Protein AF-A0A7J3XCX8-F1 (afdb_monomer_lite)

Secondary structure (DSSP, 8-state):
-----S-----PPPHHHHHHHHHHHHHHT--HHHHHHHHHHHHHHHHHHHT----SHHHHHHHHHHHHHHHHHHS---

Sequence (78 aa):
MLEVERYGIHVRVKPEVEELVRLVANHLGYLPYTTRNAAILYGLATILLARRVPDTDAEFLELLEKVRALARQAKLGS

Foldseek 3Di:
DDPPPDDPPVDDDDVLVLVLLVLVCVLVVHDSVVSVVVVVVVVVVVCVVVVDDDPDPVSVVVVSVVSVVVSVVSDDPD

Radius of gyration: 14.59 Å; chains: 1; bounding box: 35×35×29 Å

pLDDT: mean 83.45, std 17.39, range [35.94, 96.38]

Structure (mmCIF, N/CA/C/O backbone):
data_AF-A0A7J3XCX8-F1
#
_entry.id   AF-A0A7J3XCX8-F1
#
loop_
_atom_site.group_PDB
_atom_site.id
_atom_site.type_symbol
_atom_site.label_atom_id
_atom_site.label_alt_id
_atom_site.label_comp_id
_atom_site.label_asym_id
_atom_site.label_entity_id
_atom_site.label_seq_id
_atom_site.pdbx_PDB_ins_code
_atom_site.Cartn_x
_atom_site.Cartn_y
_atom_site.Cartn_z
_atom_site.occupancy
_atom_site.B_iso_or_equiv
_atom_site.auth_seq_id
_atom_site.auth_comp_id
_atom_site.auth_asym_id
_atom_site.auth_atom_id
_atom_site.pdbx_PDB_model_num
ATOM 1 N N . MET A 1 1 ? 17.251 -17.344 -13.744 1.00 39.66 1 MET A N 1
ATOM 2 C CA . MET A 1 1 ? 16.754 -17.820 -12.440 1.00 39.66 1 MET A CA 1
ATOM 3 C C . MET A 1 1 ? 17.721 -17.265 -11.412 1.00 39.66 1 MET A C 1
ATOM 5 O O . MET A 1 1 ? 18.834 -17.757 -11.335 1.00 39.66 1 MET A O 1
ATOM 9 N N . LEU A 1 2 ? 17.393 -16.121 -10.806 1.00 46.03 2 LEU A N 1
ATOM 10 C CA . LEU A 1 2 ? 18.286 -15.476 -9.843 1.00 46.03 2 LEU A CA 1
ATOM 11 C C . LEU A 1 2 ? 18.129 -16.199 -8.506 1.00 46.03 2 LEU A C 1
ATOM 13 O O . LEU A 1 2 ? 17.029 -16.244 -7.958 1.00 46.03 2 LEU A O 1
ATOM 17 N N . GLU A 1 3 ? 19.218 -16.801 -8.038 1.00 43.75 3 GLU A N 1
ATOM 18 C CA . GLU A 1 3 ? 19.351 -17.370 -6.701 1.00 43.75 3 GLU A CA 1
ATOM 19 C C . GLU A 1 3 ? 19.153 -16.256 -5.667 1.00 43.75 3 GLU A C 1
ATOM 21 O O . GLU A 1 3 ? 20.058 -15.483 -5.362 1.00 43.75 3 GLU A O 1
ATOM 26 N N . VAL A 1 4 ? 17.939 -16.155 -5.126 1.00 53.47 4 VAL A N 1
ATOM 27 C CA . VAL A 1 4 ? 17.638 -15.336 -3.945 1.00 53.47 4 VAL A CA 1
ATOM 28 C C . VAL A 1 4 ? 18.082 -16.123 -2.708 1.00 53.47 4 VAL A C 1
ATOM 30 O O . VAL A 1 4 ? 17.283 -16.469 -1.841 1.00 53.47 4 VAL A O 1
ATOM 33 N N . GLU A 1 5 ? 19.355 -16.510 -2.652 1.00 48.53 5 GLU A N 1
ATOM 34 C CA . GLU A 1 5 ? 19.896 -17.211 -1.495 1.00 48.53 5 GLU A CA 1
ATOM 35 C C . GLU A 1 5 ? 20.372 -16.218 -0.423 1.00 48.53 5 GLU A C 1
ATOM 37 O O . GLU A 1 5 ? 21.264 -15.397 -0.620 1.00 48.53 5 GLU A O 1
ATOM 42 N N . ARG A 1 6 ? 19.784 -16.379 0.770 1.00 42.91 6 ARG A N 1
ATOM 43 C CA . ARG A 1 6 ? 20.450 -16.247 2.080 1.00 42.91 6 ARG A CA 1
ATOM 44 C C . ARG A 1 6 ? 20.944 -14.879 2.548 1.00 42.91 6 ARG A C 1
ATOM 46 O O . ARG A 1 6 ? 21.731 -14.821 3.488 1.00 42.91 6 ARG A O 1
ATOM 53 N N . TYR A 1 7 ? 20.386 -13.787 2.051 1.00 44.38 7 TYR A N 1
ATOM 54 C CA . TYR A 1 7 ? 20.392 -12.544 2.818 1.00 44.38 7 TYR A CA 1
ATOM 55 C C . TYR A 1 7 ? 18.955 -12.154 3.102 1.00 44.38 7 TYR A C 1
ATOM 57 O O . TYR A 1 7 ? 18.200 -11.804 2.199 1.00 44.38 7 TYR A O 1
ATOM 65 N N . GLY A 1 8 ? 18.571 -12.222 4.377 1.00 46.00 8 GLY A N 1
ATOM 66 C CA . GLY A 1 8 ? 17.426 -11.480 4.881 1.00 46.00 8 GLY A CA 1
ATOM 67 C C . GLY A 1 8 ? 17.737 -9.999 4.726 1.00 46.00 8 GLY A C 1
ATOM 68 O O . GLY A 1 8 ? 18.128 -9.341 5.685 1.00 46.00 8 GLY A O 1
ATOM 69 N N . ILE A 1 9 ? 17.654 -9.485 3.498 1.00 54.97 9 ILE A N 1
ATOM 70 C CA . ILE A 1 9 ? 17.750 -8.061 3.240 1.00 54.97 9 ILE A CA 1
ATOM 71 C C . ILE A 1 9 ? 16.573 -7.481 4.008 1.00 54.97 9 ILE A C 1
ATOM 73 O O . ILE A 1 9 ? 15.413 -7.697 3.654 1.00 54.97 9 ILE A O 1
ATOM 77 N N . HIS A 1 10 ? 16.873 -6.803 5.114 1.00 57.41 10 HIS A N 1
ATOM 78 C CA . HIS A 1 10 ? 15.888 -6.059 5.877 1.00 57.41 10 HIS A CA 1
ATOM 79 C C . HIS A 1 10 ? 15.468 -4.850 5.040 1.00 57.41 10 HIS A C 1
ATOM 81 O O . HIS A 1 10 ? 15.898 -3.722 5.280 1.00 57.41 10 HIS A O 1
ATOM 87 N N . VAL A 1 11 ? 14.652 -5.098 4.016 1.00 68.75 11 VAL A N 1
ATOM 88 C CA . VAL A 1 11 ? 14.056 -4.052 3.200 1.00 68.75 11 VAL A CA 1
ATOM 89 C C . VAL A 1 11 ? 13.028 -3.364 4.078 1.00 68.75 11 VAL A C 1
ATOM 91 O O . VAL A 1 11 ? 11.989 -3.924 4.430 1.00 68.75 11 VAL A O 1
ATOM 94 N N . ARG A 1 12 ? 13.358 -2.143 4.489 1.00 80.81 12 ARG A N 1
ATOM 95 C CA . ARG A 1 12 ? 12.407 -1.280 5.174 1.00 80.81 12 ARG A CA 1
ATOM 96 C C . ARG A 1 12 ? 11.468 -0.695 4.135 1.00 80.81 12 ARG A C 1
ATOM 98 O O . ARG A 1 12 ? 11.891 -0.279 3.058 1.00 80.81 12 ARG A O 1
ATOM 105 N N . VAL A 1 13 ? 10.194 -0.642 4.492 1.00 85.12 13 VAL A N 1
ATOM 106 C CA . VAL A 1 13 ? 9.220 0.158 3.760 1.00 85.12 13 VAL A CA 1
ATOM 107 C C . VAL A 1 13 ? 9.69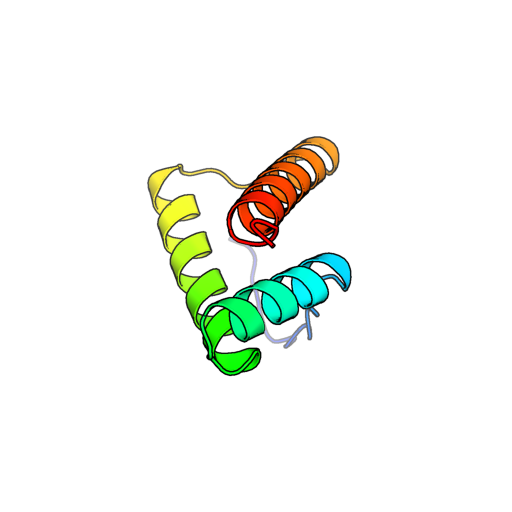9 1.611 3.777 1.00 85.12 13 VAL A C 1
ATOM 109 O O . VAL A 1 13 ? 10.216 2.088 4.793 1.00 85.12 13 VAL A O 1
ATOM 112 N N . LYS A 1 14 ? 9.569 2.306 2.643 1.00 88.19 14 LYS A N 1
ATOM 113 C CA . LYS A 1 14 ? 9.977 3.708 2.549 1.00 88.19 14 LYS A CA 1
ATOM 114 C C . LYS A 1 14 ? 9.190 4.562 3.568 1.00 88.19 14 LYS A C 1
ATOM 116 O O . LYS A 1 14 ? 8.000 4.290 3.770 1.00 88.19 14 LYS A O 1
ATOM 121 N N . PRO A 1 15 ? 9.805 5.571 4.218 1.00 91.31 15 PRO A N 1
ATOM 122 C CA . PRO A 1 15 ? 9.160 6.361 5.275 1.00 91.31 15 PRO A CA 1
ATOM 123 C C . PRO A 1 15 ? 7.792 6.952 4.899 1.00 91.31 15 PRO A C 1
ATOM 125 O O . PRO A 1 15 ? 6.880 6.982 5.722 1.00 91.31 15 PRO A O 1
ATOM 128 N N . GLU A 1 16 ? 7.624 7.372 3.651 1.00 90.12 16 GLU A N 1
ATOM 129 C CA . GLU A 1 16 ? 6.379 7.910 3.110 1.00 90.12 16 GLU A CA 1
ATOM 130 C C . GLU A 1 16 ? 5.245 6.875 3.049 1.00 90.12 16 GLU A C 1
ATOM 132 O O . GLU A 1 16 ? 4.081 7.202 3.277 1.00 90.12 16 GLU A O 1
ATOM 137 N N . VAL A 1 17 ? 5.574 5.609 2.789 1.00 91.69 17 VAL A N 1
ATOM 138 C CA . VAL A 1 17 ? 4.597 4.515 2.773 1.00 91.69 17 VAL A CA 1
ATOM 139 C C . VAL A 1 17 ? 4.235 4.123 4.208 1.00 91.69 17 VAL A C 1
ATOM 141 O O . VAL A 1 17 ? 3.072 3.858 4.500 1.00 91.69 17 VAL A O 1
ATOM 144 N N . GLU A 1 18 ? 5.195 4.163 5.135 1.00 93.12 18 GLU A N 1
ATOM 145 C CA . GLU A 1 18 ? 4.935 3.987 6.571 1.00 93.12 18 GLU A CA 1
ATOM 146 C C . GLU A 1 18 ? 3.973 5.040 7.132 1.00 93.12 18 GLU A C 1
ATOM 148 O O . GLU A 1 18 ? 3.087 4.732 7.932 1.00 93.12 18 GLU A O 1
ATOM 153 N N . GLU A 1 19 ? 4.125 6.294 6.710 1.00 93.00 19 GLU A N 1
ATOM 154 C CA . GLU A 1 19 ? 3.211 7.368 7.085 1.00 93.00 19 GLU A CA 1
ATOM 155 C C . GLU A 1 19 ? 1.791 7.105 6.577 1.00 93.00 19 GLU A C 1
ATOM 157 O O . GLU A 1 19 ? 0.840 7.185 7.357 1.00 93.00 19 GLU A O 1
ATOM 162 N N . LEU A 1 20 ? 1.646 6.707 5.311 1.00 93.12 20 LEU A N 1
ATOM 163 C CA . LEU A 1 20 ? 0.352 6.327 4.742 1.00 93.12 20 LEU A CA 1
ATOM 164 C C . LEU A 1 20 ? -0.293 5.168 5.497 1.00 93.12 20 LEU A C 1
ATOM 166 O O . LEU A 1 20 ? -1.475 5.237 5.830 1.00 93.12 20 LEU A O 1
ATOM 170 N N . VAL A 1 21 ? 0.482 4.136 5.830 1.00 94.44 21 VAL A N 1
ATOM 171 C CA . VAL A 1 21 ? -0.012 3.008 6.624 1.00 94.44 21 VAL A CA 1
ATOM 172 C C . VAL A 1 21 ? -0.529 3.484 7.979 1.00 94.44 21 VAL A C 1
ATOM 174 O O . VAL A 1 21 ? -1.622 3.085 8.374 1.00 94.44 21 VAL A O 1
ATOM 177 N N . ARG A 1 22 ? 0.197 4.366 8.681 1.00 93.75 22 ARG A N 1
ATOM 178 C CA . ARG A 1 22 ? -0.275 4.943 9.953 1.00 93.75 22 ARG A CA 1
ATOM 179 C C . ARG A 1 22 ? -1.563 5.746 9.777 1.00 93.75 22 ARG A C 1
ATOM 181 O O . ARG A 1 22 ? -2.464 5.632 10.602 1.00 93.75 22 ARG A O 1
ATOM 188 N N . LEU A 1 23 ? -1.671 6.540 8.712 1.00 92.38 23 LEU A N 1
ATOM 189 C CA . LEU A 1 23 ? -2.866 7.339 8.432 1.00 92.38 23 LEU A CA 1
ATOM 190 C C . LEU A 1 23 ? -4.099 6.465 8.189 1.00 92.38 23 LEU A C 1
ATOM 192 O O . LEU A 1 23 ? -5.151 6.745 8.765 1.00 92.38 23 LEU A O 1
ATOM 196 N N . VAL A 1 24 ? -3.955 5.416 7.377 1.00 92.12 24 VAL A N 1
ATOM 197 C CA . VAL A 1 24 ? -5.027 4.460 7.068 1.00 92.12 24 VAL A CA 1
ATOM 198 C C . VAL A 1 24 ? -5.396 3.642 8.304 1.00 92.12 24 VAL A C 1
ATOM 200 O O . VAL A 1 24 ? -6.576 3.515 8.615 1.00 92.12 24 VAL A O 1
ATOM 203 N N . ALA A 1 25 ? -4.405 3.154 9.054 1.00 93.81 25 ALA A N 1
ATOM 204 C CA . ALA A 1 25 ? -4.620 2.400 10.287 1.00 93.81 25 ALA A CA 1
ATOM 205 C C . ALA A 1 25 ? -5.444 3.206 11.302 1.00 93.81 25 ALA A C 1
ATOM 207 O O . ALA A 1 25 ? -6.459 2.725 11.800 1.00 93.81 25 ALA A O 1
ATOM 208 N N . ASN A 1 26 ? -5.063 4.469 11.524 1.00 92.31 26 ASN A N 1
ATOM 209 C CA . ASN A 1 26 ? -5.780 5.375 12.419 1.00 92.31 26 ASN A CA 1
ATOM 210 C C . ASN A 1 26 ? -7.211 5.658 11.943 1.00 92.31 26 ASN A C 1
ATOM 212 O O . ASN A 1 26 ? -8.109 5.768 12.768 1.00 92.31 26 ASN A O 1
ATOM 216 N N . HIS A 1 27 ? -7.427 5.795 10.632 1.00 88.88 27 HIS A N 1
ATOM 217 C CA . HIS A 1 27 ? -8.758 6.044 10.076 1.00 88.88 27 HIS A CA 1
ATOM 218 C C . HIS A 1 27 ? -9.691 4.835 10.234 1.00 88.88 27 HIS A C 1
ATOM 220 O O . HIS A 1 27 ? -10.856 5.002 10.574 1.00 88.88 27 HIS A O 1
ATOM 226 N N . LEU A 1 28 ? -9.171 3.624 10.027 1.00 91.25 28 LEU A N 1
ATOM 227 C CA . LEU A 1 28 ? -9.951 2.387 10.098 1.00 91.25 28 LEU A CA 1
ATOM 228 C C . LEU A 1 28 ? -10.036 1.786 11.513 1.00 91.25 28 LEU A C 1
ATOM 230 O O . LEU A 1 28 ? -10.710 0.779 11.703 1.00 91.25 28 LEU A O 1
ATOM 234 N N . GLY A 1 29 ? -9.348 2.366 12.502 1.00 93.88 29 GLY A N 1
ATOM 235 C CA . GLY A 1 29 ? -9.317 1.843 13.872 1.00 93.88 29 GLY A CA 1
ATOM 236 C C . GLY A 1 29 ? -8.488 0.563 14.037 1.00 93.88 29 GLY A C 1
ATOM 237 O O . GLY A 1 29 ? -8.724 -0.208 14.965 1.00 93.88 29 GLY A O 1
ATOM 238 N N . TYR A 1 30 ? -7.514 0.324 13.154 1.00 96.38 30 TYR A N 1
ATOM 239 C CA . TYR A 1 30 ? -6.627 -0.840 13.207 1.00 96.38 30 TYR A CA 1
ATOM 240 C C . TYR A 1 30 ? -5.217 -0.478 13.672 1.00 96.38 30 TYR A C 1
ATOM 242 O O . TYR A 1 30 ? -4.777 0.668 13.620 1.00 96.38 30 TYR A O 1
ATOM 250 N N . LEU A 1 31 ? -4.456 -1.496 14.078 1.00 96.19 31 LEU A N 1
ATOM 251 C CA . LEU A 1 31 ? -3.044 -1.330 14.410 1.00 96.19 31 LEU A CA 1
ATOM 252 C C . LEU A 1 31 ? -2.199 -1.146 13.132 1.00 96.19 31 LEU A C 1
ATOM 254 O O . LEU A 1 31 ? -2.468 -1.807 12.117 1.00 96.19 31 LEU A O 1
ATOM 258 N N . PRO A 1 32 ? -1.136 -0.312 13.158 1.00 93.38 32 PRO A N 1
ATOM 259 C CA . PRO A 1 32 ? -0.312 -0.049 11.977 1.00 93.38 32 PRO A CA 1
ATOM 260 C C . PRO A 1 32 ? 0.285 -1.306 11.336 1.00 93.38 32 PRO A C 1
ATOM 262 O O . PRO A 1 32 ? 0.272 -1.435 10.117 1.00 93.38 32 PRO A O 1
ATOM 265 N N . TYR A 1 33 ? 0.753 -2.271 12.135 1.00 92.56 33 TYR A N 1
ATOM 266 C CA . TYR A 1 33 ? 1.332 -3.513 11.607 1.00 92.56 33 TYR A CA 1
ATOM 267 C C . TYR A 1 33 ? 0.288 -4.413 10.926 1.00 92.56 33 TYR A C 1
ATOM 269 O O . TYR A 1 33 ? 0.589 -5.048 9.920 1.00 92.56 33 TYR A O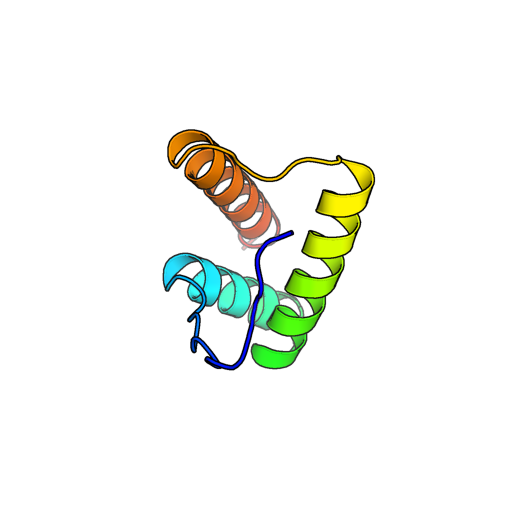 1
ATOM 277 N N . THR A 1 34 ? -0.949 -4.439 11.437 1.00 94.94 34 THR A N 1
ATOM 278 C CA . THR A 1 34 ? -2.052 -5.206 10.833 1.00 94.94 34 THR A CA 1
ATOM 279 C C . THR A 1 34 ? -2.416 -4.600 9.482 1.00 94.94 34 THR A C 1
ATOM 281 O O . THR A 1 34 ? -2.474 -5.303 8.476 1.00 94.94 34 THR A O 1
ATOM 284 N N . THR A 1 35 ? -2.556 -3.273 9.451 1.00 94.69 35 THR A N 1
ATOM 285 C CA . THR A 1 35 ? -2.837 -2.509 8.229 1.00 94.69 35 THR A CA 1
ATOM 286 C C . THR A 1 35 ? -1.724 -2.679 7.198 1.00 94.69 35 THR A C 1
ATOM 288 O O . THR A 1 35 ? -2.012 -2.900 6.026 1.00 94.69 35 THR A O 1
ATOM 291 N N . ARG A 1 36 ? -0.452 -2.652 7.625 1.00 93.94 36 ARG A N 1
ATOM 292 C CA . ARG A 1 36 ? 0.699 -2.896 6.745 1.00 93.94 36 ARG A CA 1
ATOM 293 C C . ARG A 1 36 ? 0.616 -4.266 6.081 1.00 93.94 36 ARG A C 1
ATOM 295 O O . ARG A 1 36 ? 0.729 -4.359 4.863 1.00 93.94 36 ARG A O 1
ATOM 302 N N . ASN A 1 37 ? 0.421 -5.315 6.877 1.00 93.19 37 ASN A N 1
ATOM 303 C CA . ASN A 1 37 ? 0.387 -6.683 6.371 1.00 93.19 37 ASN A CA 1
ATOM 304 C C . ASN A 1 37 ? -0.776 -6.876 5.391 1.00 93.19 37 ASN A C 1
ATOM 306 O O . ASN A 1 37 ? -0.580 -7.438 4.316 1.00 93.19 37 ASN A O 1
ATOM 310 N N . ALA A 1 38 ? -1.958 -6.344 5.714 1.00 95.00 38 ALA A N 1
ATOM 311 C CA . ALA A 1 38 ? -3.104 -6.366 4.812 1.00 95.00 38 ALA A CA 1
A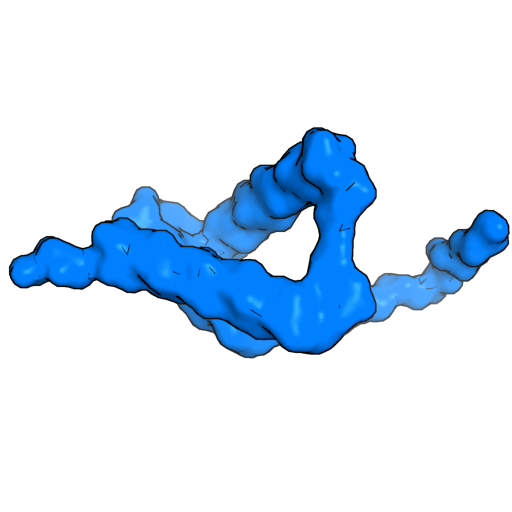TOM 312 C C . ALA A 1 38 ? -2.825 -5.601 3.505 1.00 95.00 38 ALA A C 1
ATOM 314 O O . ALA A 1 38 ? -3.080 -6.125 2.424 1.00 95.00 38 ALA A O 1
ATOM 315 N N . ALA A 1 39 ? -2.239 -4.401 3.583 1.00 93.81 39 ALA A N 1
ATOM 316 C CA . ALA A 1 39 ? -1.884 -3.605 2.410 1.00 93.81 39 ALA A CA 1
ATOM 317 C C . ALA A 1 39 ? -0.881 -4.325 1.494 1.00 93.81 39 ALA A C 1
ATOM 319 O O . ALA A 1 39 ? -1.035 -4.284 0.276 1.00 93.81 39 ALA A O 1
ATOM 320 N N . ILE A 1 40 ? 0.105 -5.030 2.064 1.00 92.44 40 ILE A N 1
ATOM 321 C CA . ILE A 1 40 ? 1.042 -5.860 1.295 1.00 92.44 40 ILE A CA 1
ATOM 322 C C . ILE A 1 40 ? 0.287 -6.971 0.559 1.00 92.44 40 ILE A C 1
ATOM 324 O O . ILE A 1 40 ? 0.496 -7.148 -0.637 1.00 92.44 40 ILE A O 1
ATOM 328 N N . LEU A 1 41 ? -0.620 -7.686 1.231 1.00 94.88 41 LEU A N 1
ATOM 329 C CA . LEU A 1 41 ? -1.402 -8.753 0.598 1.00 94.88 41 LEU A CA 1
ATOM 330 C C . LEU A 1 41 ? -2.304 -8.223 -0.528 1.00 94.88 41 LEU A C 1
ATOM 332 O O . LEU A 1 41 ? -2.313 -8.794 -1.619 1.00 94.88 41 LEU A O 1
ATOM 336 N N . TYR A 1 42 ? -3.006 -7.108 -0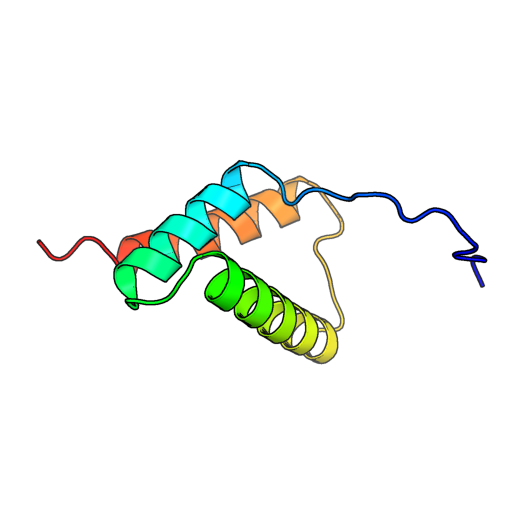.306 1.00 93.62 42 TYR A N 1
ATOM 337 C CA . TYR A 1 42 ? -3.816 -6.461 -1.345 1.00 93.62 42 TYR A CA 1
ATOM 338 C C . TYR A 1 42 ? -2.966 -5.974 -2.523 1.00 93.62 42 TYR A C 1
ATOM 340 O O . TYR A 1 42 ? -3.352 -6.145 -3.682 1.00 93.62 42 TYR A O 1
ATOM 348 N N . GLY A 1 43 ? -1.791 -5.407 -2.241 1.00 91.38 43 GLY A N 1
ATOM 349 C CA . GLY A 1 43 ? -0.832 -4.986 -3.257 1.00 91.38 43 GLY A CA 1
ATOM 350 C C . GLY A 1 43 ? -0.334 -6.159 -4.099 1.00 91.38 43 GLY A C 1
ATOM 351 O O . GLY A 1 43 ? -0.380 -6.087 -5.323 1.00 91.38 43 GLY A O 1
ATOM 352 N N . LEU A 1 44 ? 0.064 -7.265 -3.463 1.00 93.12 44 LEU A N 1
ATOM 353 C CA . LEU A 1 44 ? 0.503 -8.483 -4.152 1.00 93.12 44 LEU A CA 1
ATOM 354 C C . LEU A 1 44 ? -0.601 -9.067 -5.041 1.00 93.12 44 LEU A C 1
ATOM 356 O O . LEU A 1 44 ? -0.339 -9.386 -6.199 1.00 93.12 44 LEU A O 1
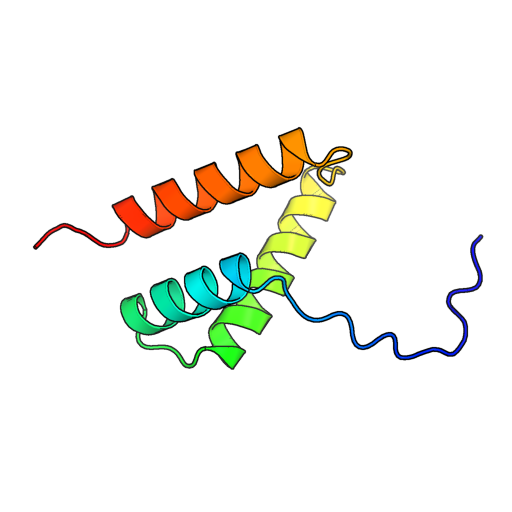ATOM 360 N N . ALA A 1 45 ? -1.837 -9.156 -4.542 1.00 94.12 45 ALA A N 1
ATOM 361 C CA . ALA A 1 45 ? -2.974 -9.609 -5.343 1.00 94.12 45 ALA A CA 1
ATOM 362 C C . ALA A 1 45 ? -3.204 -8.704 -6.567 1.00 94.12 45 ALA A C 1
ATOM 364 O O . ALA A 1 45 ? -3.376 -9.196 -7.681 1.00 94.12 45 ALA A O 1
ATOM 365 N N . THR A 1 46 ? -3.132 -7.384 -6.379 1.00 91.94 46 THR A N 1
ATOM 366 C CA . THR A 1 46 ? -3.280 -6.401 -7.464 1.00 91.94 46 THR A CA 1
ATOM 367 C C . THR A 1 46 ? -2.168 -6.534 -8.501 1.00 91.94 46 THR A C 1
ATOM 369 O O . THR A 1 46 ? -2.452 -6.545 -9.694 1.00 91.94 46 THR A O 1
ATOM 372 N N . ILE A 1 47 ? -0.913 -6.689 -8.069 1.00 92.75 47 ILE A N 1
ATOM 373 C CA . ILE A 1 47 ? 0.242 -6.877 -8.958 1.00 92.75 47 ILE A CA 1
ATOM 374 C C . ILE A 1 47 ? 0.091 -8.160 -9.777 1.00 92.75 47 ILE A C 1
ATOM 376 O O . ILE A 1 47 ? 0.333 -8.141 -10.982 1.00 92.75 47 ILE A O 1
ATOM 380 N N . LEU A 1 48 ? -0.335 -9.265 -9.157 1.00 90.75 48 LEU A N 1
ATOM 381 C CA . LEU A 1 48 ? -0.558 -10.532 -9.859 1.00 90.75 48 LEU A CA 1
ATOM 382 C C . LEU A 1 48 ? -1.649 -10.408 -10.929 1.00 90.75 48 LEU A C 1
ATOM 384 O O . LEU A 1 48 ? -1.484 -10.925 -12.035 1.00 90.75 48 LEU A O 1
ATOM 388 N N . LEU A 1 49 ? -2.736 -9.698 -10.620 1.00 91.12 49 LEU A N 1
ATOM 389 C CA . LEU A 1 49 ? -3.830 -9.452 -11.561 1.00 91.12 49 LEU A CA 1
ATOM 390 C C . LEU A 1 49 ? -3.419 -8.499 -12.692 1.00 91.12 49 LEU A C 1
ATOM 392 O O . LEU A 1 49 ? -3.717 -8.764 -13.854 1.00 91.12 49 LEU A O 1
ATOM 396 N N . ALA A 1 50 ? -2.705 -7.421 -12.367 1.00 90.38 50 ALA A N 1
ATOM 397 C CA . ALA A 1 50 ? -2.232 -6.431 -13.333 1.00 90.38 50 AL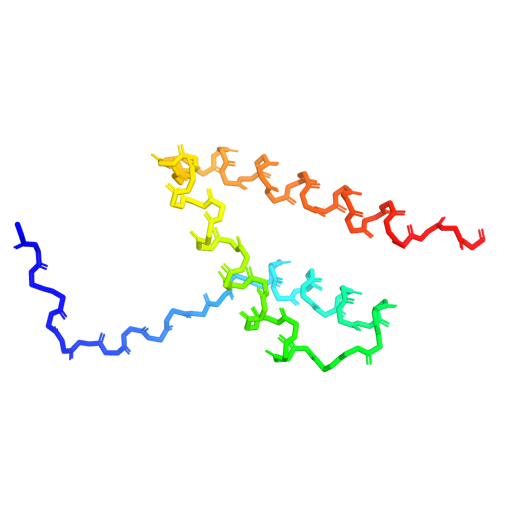A A CA 1
ATOM 398 C C . ALA A 1 50 ? -1.017 -6.909 -14.147 1.00 90.38 50 ALA A C 1
ATOM 400 O O . ALA A 1 50 ? -0.705 -6.321 -15.180 1.00 90.38 50 ALA A O 1
ATOM 401 N N . ARG A 1 51 ? -0.322 -7.954 -13.673 1.00 92.50 51 ARG A N 1
ATOM 402 C CA . ARG A 1 51 ? 0.955 -8.467 -14.200 1.00 92.50 51 ARG A CA 1
ATOM 403 C C . ARG A 1 51 ? 2.018 -7.379 -14.362 1.00 92.50 51 ARG A C 1
ATOM 405 O O . ARG A 1 51 ? 2.801 -7.410 -15.308 1.00 92.50 51 ARG A O 1
ATOM 412 N N . ARG A 1 52 ? 2.027 -6.405 -13.450 1.00 90.44 52 ARG A N 1
ATOM 413 C CA . ARG A 1 52 ? 2.897 -5.233 -13.535 1.00 90.44 52 ARG A CA 1
ATOM 414 C C . ARG A 1 52 ? 3.212 -4.659 -12.160 1.00 90.44 52 ARG A C 1
ATOM 416 O O . ARG A 1 52 ? 2.347 -4.596 -11.288 1.00 90.44 52 ARG A O 1
ATOM 423 N N . VAL A 1 53 ? 4.447 -4.197 -12.014 1.00 92.62 53 VAL A N 1
ATOM 424 C CA . VAL A 1 53 ? 4.895 -3.279 -10.962 1.00 92.62 53 VAL A CA 1
ATOM 425 C C . VAL A 1 53 ? 5.373 -1.983 -11.627 1.00 92.62 53 VAL A C 1
ATOM 427 O O . VAL A 1 53 ? 5.617 -1.997 -12.831 1.00 92.62 53 VAL A O 1
ATOM 430 N N . PRO A 1 54 ? 5.478 -0.860 -10.899 1.00 91.44 54 PRO A N 1
ATOM 431 C CA . PRO A 1 54 ? 6.138 0.328 -11.430 1.00 91.44 54 PRO A CA 1
ATOM 432 C C . PRO A 1 54 ? 7.576 0.007 -11.851 1.00 91.44 54 PRO A C 1
ATOM 434 O O . PRO A 1 54 ? 8.358 -0.469 -11.026 1.00 91.44 54 PRO A O 1
ATOM 437 N N . ASP A 1 55 ? 7.917 0.273 -13.111 1.00 93.00 55 ASP A N 1
ATOM 438 C CA . ASP A 1 55 ? 9.243 -0.034 -13.670 1.00 93.00 55 ASP A CA 1
ATOM 439 C C . ASP A 1 55 ? 10.226 1.138 -13.506 1.00 93.00 55 ASP A C 1
ATOM 441 O O . ASP A 1 55 ? 11.437 0.988 -13.669 1.00 93.00 55 ASP A O 1
ATOM 445 N N . THR A 1 56 ? 9.706 2.323 -13.175 1.00 94.06 56 THR A N 1
ATOM 446 C CA . THR A 1 56 ? 10.485 3.550 -12.991 1.00 94.06 56 THR A CA 1
ATOM 447 C C . THR A 1 56 ? 10.095 4.275 -11.707 1.00 94.06 56 THR A C 1
ATOM 449 O O . THR A 1 56 ? 8.978 4.137 -11.202 1.00 94.06 56 THR A O 1
ATOM 452 N N . ASP A 1 57 ? 10.998 5.121 -11.208 1.00 92.50 57 ASP A N 1
ATOM 453 C CA . ASP A 1 57 ? 10.718 5.992 -10.061 1.00 92.50 57 ASP A CA 1
ATOM 454 C C . ASP A 1 57 ? 9.527 6.923 -10.325 1.00 92.50 57 ASP A C 1
ATOM 456 O O . ASP A 1 57 ? 8.730 7.172 -9.424 1.00 92.50 57 ASP A O 1
ATOM 460 N N . ALA A 1 58 ? 9.363 7.404 -11.562 1.00 94.19 58 ALA A N 1
ATOM 461 C CA . ALA A 1 58 ? 8.233 8.249 -11.941 1.00 94.19 58 ALA A CA 1
ATOM 462 C C . ALA A 1 58 ? 6.894 7.509 -11.787 1.00 94.19 58 ALA A C 1
ATOM 464 O O . ALA A 1 58 ? 5.963 8.042 -11.185 1.00 94.19 58 ALA A O 1
ATOM 465 N N . GLU A 1 59 ? 6.818 6.260 -12.254 1.00 93.69 59 GLU A N 1
ATOM 466 C CA . GLU A 1 59 ? 5.629 5.416 -12.085 1.00 93.69 59 GLU A CA 1
ATOM 467 C C . GLU A 1 59 ? 5.361 5.097 -10.609 1.00 93.69 59 GLU A C 1
ATOM 469 O O . GLU A 1 59 ? 4.208 5.083 -10.167 1.00 93.69 59 GLU A O 1
ATOM 474 N N . PHE A 1 60 ? 6.419 4.873 -9.824 1.00 93.06 60 PHE A N 1
ATOM 475 C CA . PHE A 1 60 ? 6.291 4.658 -8.386 1.00 93.06 60 PHE A CA 1
ATOM 476 C C . PHE A 1 60 ? 5.717 5.895 -7.686 1.00 93.06 60 PHE A C 1
ATOM 478 O O . PHE A 1 60 ? 4.790 5.776 -6.882 1.00 93.06 60 PHE A O 1
ATOM 485 N N . LEU A 1 61 ? 6.238 7.083 -8.004 1.00 94.44 61 LEU A N 1
ATOM 486 C CA . LEU A 1 61 ? 5.769 8.350 -7.447 1.00 94.44 61 LEU A CA 1
ATOM 487 C C . LEU A 1 61 ? 4.321 8.645 -7.851 1.00 94.44 61 LEU A C 1
ATOM 489 O O . LEU A 1 61 ? 3.537 9.093 -7.018 1.00 94.44 61 LEU A O 1
ATOM 493 N N . GLU A 1 62 ? 3.931 8.334 -9.088 1.00 94.56 62 GLU A N 1
ATOM 494 C CA . GLU A 1 62 ? 2.546 8.478 -9.539 1.00 94.56 62 GLU A CA 1
ATOM 495 C C . GLU A 1 62 ? 1.594 7.569 -8.745 1.00 94.56 62 GLU A C 1
ATOM 497 O O . GLU A 1 62 ? 0.537 8.011 -8.284 1.00 94.56 62 GLU A O 1
ATOM 502 N N . LEU A 1 63 ? 1.974 6.303 -8.532 1.00 93.00 63 LEU A N 1
ATOM 503 C CA . LEU A 1 63 ? 1.204 5.374 -7.705 1.00 93.00 63 LEU A CA 1
ATOM 504 C C . LEU A 1 63 ? 1.118 5.858 -6.251 1.00 93.00 63 LEU A C 1
ATOM 506 O O . LEU A 1 63 ? 0.042 5.828 -5.651 1.00 93.00 63 LEU A O 1
ATOM 510 N N . LEU A 1 64 ? 2.229 6.339 -5.692 1.00 93.19 64 LEU A N 1
ATOM 511 C CA . LEU A 1 64 ? 2.271 6.901 -4.346 1.00 93.19 64 LEU A CA 1
ATOM 512 C C . LEU A 1 64 ? 1.322 8.100 -4.208 1.00 93.19 64 LEU A C 1
ATOM 514 O O . LEU A 1 64 ? 0.563 8.161 -3.240 1.00 93.19 64 LEU A O 1
ATOM 518 N N . GLU A 1 65 ? 1.318 9.028 -5.167 1.00 94.19 65 GLU A N 1
ATOM 519 C CA . GLU A 1 65 ? 0.419 10.186 -5.150 1.00 94.19 65 GLU A CA 1
ATOM 520 C C . GLU A 1 65 ? -1.051 9.792 -5.306 1.00 94.19 65 GLU A C 1
ATOM 522 O O . GLU A 1 65 ? -1.908 10.357 -4.622 1.00 94.19 65 GLU A O 1
ATOM 527 N N . LYS A 1 66 ? -1.358 8.776 -6.122 1.00 91.62 66 LYS A N 1
ATOM 528 C CA . LYS A 1 66 ? -2.711 8.203 -6.211 1.00 91.62 66 LYS A CA 1
ATOM 529 C C . LYS A 1 66 ? -3.171 7.655 -4.862 1.00 91.62 66 LYS A C 1
ATOM 531 O O . LYS A 1 66 ? -4.266 7.984 -4.408 1.00 91.62 66 LYS A O 1
ATOM 536 N N . VAL A 1 67 ? -2.329 6.880 -4.175 1.00 90.94 67 VAL A N 1
ATOM 537 C CA . VAL A 1 67 ? -2.653 6.350 -2.840 1.00 90.94 67 VAL A CA 1
ATOM 538 C C . VAL A 1 67 ? -2.767 7.478 -1.809 1.00 90.94 67 VAL A C 1
ATOM 540 O O . VAL A 1 67 ? -3.697 7.463 -1.005 1.00 90.94 67 VAL A O 1
ATOM 543 N N . ARG A 1 68 ? -1.897 8.499 -1.853 1.00 90.81 68 ARG A N 1
ATOM 544 C CA . ARG A 1 68 ? -2.024 9.708 -1.015 1.00 90.81 68 ARG A CA 1
ATOM 545 C C . ARG A 1 68 ? -3.346 10.420 -1.266 1.00 90.81 68 ARG A C 1
ATOM 547 O O . ARG A 1 68 ? -3.996 10.822 -0.308 1.00 90.81 68 ARG A O 1
ATOM 554 N N . ALA A 1 69 ? -3.752 10.589 -2.522 1.00 89.44 69 ALA A N 1
ATOM 555 C CA . ALA A 1 69 ? -5.021 11.212 -2.878 1.00 89.44 69 ALA A CA 1
ATOM 556 C C . ALA A 1 69 ? -6.210 10.413 -2.330 1.00 89.44 69 ALA A C 1
ATOM 558 O O . ALA A 1 69 ? -7.065 11.002 -1.681 1.00 89.44 69 ALA A O 1
ATOM 559 N N . LEU A 1 70 ? -6.217 9.086 -2.485 1.00 87.44 70 LEU A N 1
ATOM 560 C CA . LEU A 1 70 ? -7.252 8.219 -1.911 1.00 87.44 70 LEU A CA 1
ATOM 561 C C . LEU A 1 70 ? -7.275 8.283 -0.380 1.00 87.44 70 LEU A C 1
ATOM 563 O O . LEU A 1 70 ? -8.338 8.428 0.211 1.00 87.44 70 LEU A O 1
ATOM 567 N N . ALA A 1 71 ? -6.116 8.250 0.281 1.00 83.75 71 ALA A N 1
ATOM 568 C CA . ALA A 1 71 ? -6.031 8.389 1.734 1.00 83.75 71 ALA A CA 1
ATOM 569 C C . ALA A 1 71 ? -6.506 9.775 2.212 1.00 83.75 71 ALA A C 1
ATOM 571 O O . ALA A 1 71 ? -7.146 9.879 3.256 1.00 83.75 71 ALA A O 1
ATOM 572 N N . ARG A 1 72 ? -6.224 10.834 1.438 1.00 83.75 72 ARG A N 1
ATOM 573 C CA . ARG A 1 72 ? -6.723 12.204 1.653 1.00 83.75 72 ARG A CA 1
ATOM 574 C C . ARG A 1 72 ? -8.204 12.373 1.335 1.00 83.75 72 ARG A C 1
ATOM 576 O O . ARG A 1 72 ? -8.755 13.352 1.798 1.00 83.75 72 ARG A O 1
ATOM 583 N N . GLN A 1 73 ? -8.801 11.500 0.529 1.00 79.62 73 GLN A N 1
ATOM 584 C CA . GLN A 1 73 ? -10.247 11.454 0.289 1.00 79.62 73 GLN A CA 1
ATOM 585 C C . GLN A 1 73 ? -10.960 10.616 1.360 1.00 79.62 73 GLN A C 1
ATOM 587 O O . GLN A 1 73 ? -12.091 10.917 1.721 1.00 79.62 73 GLN A O 1
ATOM 592 N N . ALA A 1 74 ? -10.300 9.570 1.871 1.00 72.62 74 ALA A N 1
ATOM 593 C CA . ALA A 1 74 ? -10.788 8.742 2.973 1.00 72.62 74 ALA A CA 1
ATOM 594 C C . ALA A 1 74 ? -10.700 9.474 4.328 1.00 72.62 74 ALA A C 1
ATOM 596 O O . ALA A 1 74 ? -11.546 9.284 5.196 1.00 72.62 74 ALA A O 1
ATOM 597 N N . LYS A 1 75 ? -9.711 10.361 4.509 1.00 62.91 75 LYS A N 1
ATOM 598 C CA . LYS A 1 75 ? -9.746 11.441 5.510 1.00 62.91 75 LYS A CA 1
ATOM 599 C C . LYS A 1 75 ? -10.363 12.715 4.907 1.00 62.91 75 LYS A C 1
ATOM 601 O O . LYS A 1 75 ? -10.481 12.832 3.708 1.00 62.91 75 LYS A O 1
ATOM 606 N N . LEU A 1 76 ? -10.629 13.713 5.748 1.00 54.84 76 LEU A N 1
ATOM 607 C CA . LEU A 1 76 ? -10.830 15.137 5.409 1.00 54.84 76 LEU A CA 1
ATOM 608 C C . LEU A 1 76 ? -12.249 15.608 5.050 1.00 54.84 76 LEU A C 1
ATOM 610 O O . LEU A 1 76 ? -12.414 16.741 4.614 1.00 54.84 76 LEU A O 1
ATOM 614 N N . GLY A 1 77 ? -13.273 14.816 5.360 1.00 35.94 77 GLY A N 1
ATOM 615 C CA . GLY A 1 77 ? -14.546 15.373 5.827 1.00 35.94 77 GLY A CA 1
ATOM 616 C C . GLY A 1 77 ? -14.466 15.593 7.339 1.00 35.94 77 GLY A C 1
ATOM 617 O O . GLY A 1 77 ? -14.867 14.722 8.105 1.00 35.94 77 GLY A O 1
ATOM 618 N N . SER A 1 78 ? -13.836 16.689 7.764 1.00 42.84 78 SER A N 1
ATOM 619 C CA . SER A 1 78 ? -14.223 17.379 9.004 1.00 42.84 78 SER A CA 1
ATOM 620 C C . SER A 1 78 ? -15.242 18.435 8.617 1.00 42.84 78 SER A C 1
ATOM 622 O O . SER A 1 78 ? -15.005 19.064 7.562 1.00 42.84 78 SER A O 1
#